Protein AF-U9U6F6-F1 (afdb_monomer_lite)

Foldseek 3Di:
DDDDDDDPPPDPDDDDPVVVVVVVVVVVPPPVVPDQQAAEEEEEEAPGPQDPCSCPCVCCQQAPPPDPPDPPNNRYNHHYHYAYADNPDDPLRRVQSRVCQAQWAWRASDDVVCVVVVHDRTDDTHRHPHNVDDPVRHHHYDYDDHD

Radius of gyration: 25.67 Å; chains: 1; bounding box: 78×39×54 Å

Sequence (147 aa):
MPPELFDNELIQYKLTETEHDLVRSLNMNEDETFVEPTPVVFVEGFLGPGKPAYWGPLEKIFSSSDDRNNKNQKLKNRRCIYITPGCVSSLHDRAIEIFYQIKGGRVDYGEEHSKKYGHSRYGREYPGLYPEWSASKPLHFLGHSLV

Structure (mmCIF, N/CA/C/O backbone):
data_AF-U9U6F6-F1
#
_entry.id   AF-U9U6F6-F1
#
loop_
_atom_site.group_PDB
_atom_site.id
_atom_site.type_symbol
_atom_site.label_atom_id
_atom_site.label_alt_id
_atom_site.label_comp_id
_atom_site.label_asym_id
_atom_site.label_entity_id
_atom_site.label_seq_id
_atom_site.pdbx_PDB_ins_code
_atom_site.Cartn_x
_atom_site.Cartn_y
_atom_site.Cartn_z
_atom_site.occupancy
_atom_site.B_iso_or_equiv
_atom_site.auth_seq_id
_atom_site.auth_comp_id
_atom_site.auth_asym_id
_atom_site.auth_atom_id
_atom_site.pdbx_PDB_model_num
ATOM 1 N N . MET A 1 1 ? 65.027 22.583 -13.108 1.00 44.03 1 MET A N 1
ATOM 2 C CA . MET A 1 1 ? 65.073 21.500 -14.110 1.00 44.03 1 MET A CA 1
ATOM 3 C C . MET A 1 1 ? 63.710 20.821 -14.085 1.00 44.03 1 MET A C 1
ATOM 5 O O . MET A 1 1 ? 63.361 20.329 -13.017 1.00 44.03 1 MET A O 1
ATOM 9 N N . PRO A 1 2 ? 62.879 20.918 -15.136 1.00 45.69 2 PRO A N 1
ATOM 10 C CA . PRO A 1 2 ? 61.602 20.208 -15.184 1.00 45.69 2 PRO A CA 1
ATOM 11 C C . PRO A 1 2 ? 61.828 18.728 -15.555 1.00 45.69 2 PRO A C 1
ATOM 13 O O . PRO A 1 2 ? 62.836 18.434 -16.201 1.00 45.69 2 PRO A O 1
ATOM 16 N N . PRO A 1 3 ? 60.947 17.801 -15.134 1.00 43.41 3 PRO A N 1
ATOM 17 C CA . PRO A 1 3 ? 61.059 16.394 -15.495 1.00 43.41 3 PRO A CA 1
ATOM 18 C C . PRO A 1 3 ? 60.674 16.178 -16.963 1.00 43.41 3 PRO A C 1
ATOM 20 O O . PRO A 1 3 ? 59.760 16.822 -17.481 1.00 43.41 3 PRO A O 1
ATOM 23 N N . GLU A 1 4 ? 61.419 15.289 -17.614 1.00 45.38 4 GLU A N 1
ATOM 24 C CA . GLU A 1 4 ? 61.290 14.924 -19.022 1.00 45.38 4 GLU A CA 1
ATOM 25 C C . GLU A 1 4 ? 59.911 14.321 -19.323 1.00 45.38 4 GLU A C 1
ATOM 27 O O . GLU A 1 4 ? 59.380 13.496 -18.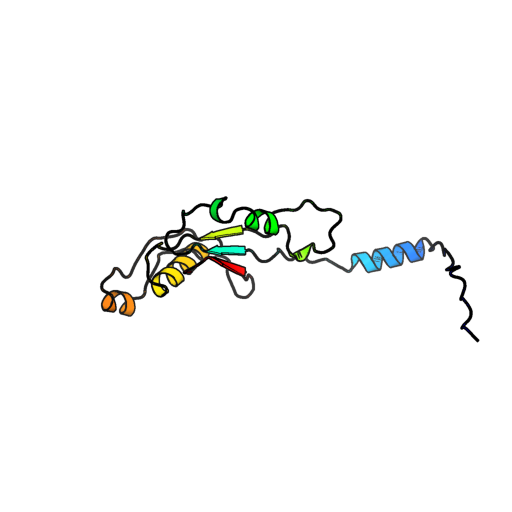576 1.00 45.38 4 GLU A O 1
ATOM 32 N N . LEU A 1 5 ? 59.329 14.775 -20.434 1.00 43.47 5 LEU A N 1
ATOM 33 C CA . LEU A 1 5 ? 58.147 14.198 -21.060 1.00 43.47 5 LEU A CA 1
ATOM 34 C C . LEU A 1 5 ? 58.500 12.779 -21.518 1.00 43.47 5 LEU A C 1
ATOM 36 O O . LEU A 1 5 ? 59.272 12.607 -22.454 1.00 43.47 5 LEU A O 1
ATOM 40 N N . PHE A 1 6 ? 57.943 11.769 -20.853 1.00 40.59 6 PHE A N 1
ATOM 41 C CA . PHE A 1 6 ? 57.940 10.412 -21.386 1.00 40.59 6 PHE A CA 1
ATOM 42 C C . PHE A 1 6 ? 56.933 10.352 -22.538 1.00 40.59 6 PHE A C 1
ATOM 44 O O . PHE A 1 6 ? 55.732 10.550 -22.336 1.00 40.59 6 PHE A O 1
ATOM 51 N N . ASP A 1 7 ? 57.447 10.118 -23.744 1.00 39.84 7 ASP A N 1
ATOM 52 C CA . ASP A 1 7 ? 56.669 9.930 -24.963 1.00 39.84 7 ASP A CA 1
ATOM 53 C C . ASP A 1 7 ? 55.688 8.759 -24.809 1.00 39.84 7 ASP A C 1
ATOM 55 O O . ASP A 1 7 ? 56.064 7.609 -24.576 1.00 39.84 7 ASP A O 1
ATOM 59 N N . ASN A 1 8 ? 54.400 9.067 -24.963 1.00 41.66 8 ASN A N 1
ATOM 60 C CA . ASN A 1 8 ? 53.310 8.097 -25.038 1.00 41.66 8 ASN A CA 1
ATOM 61 C C . ASN A 1 8 ? 53.270 7.428 -26.424 1.00 41.66 8 ASN A C 1
ATOM 63 O O . ASN A 1 8 ? 52.274 7.524 -27.138 1.00 41.66 8 ASN A O 1
ATOM 67 N N . GLU A 1 9 ? 54.322 6.702 -26.794 1.00 38.34 9 GLU A N 1
ATOM 68 C CA . GLU A 1 9 ? 54.215 5.643 -27.803 1.00 38.34 9 GLU A CA 1
ATOM 69 C C . GLU A 1 9 ? 53.977 4.304 -27.095 1.00 38.34 9 GLU A C 1
ATOM 71 O O . GLU A 1 9 ? 54.813 3.402 -27.053 1.00 38.34 9 GLU A O 1
ATOM 76 N N . LEU A 1 10 ? 52.790 4.181 -26.496 1.00 40.62 10 LEU A N 1
ATOM 77 C CA . LEU A 1 10 ? 52.261 2.892 -26.066 1.00 40.62 10 LEU A CA 1
ATOM 78 C C . LEU A 1 10 ? 51.934 2.070 -27.315 1.00 40.62 10 LEU A C 1
ATOM 80 O O . LEU A 1 10 ? 50.950 2.291 -28.018 1.00 40.62 10 LEU A O 1
ATOM 84 N N . ILE A 1 11 ? 52.837 1.134 -27.566 1.00 39.34 11 ILE A N 1
ATOM 85 C CA . ILE A 1 11 ? 52.814 0.077 -28.563 1.00 39.34 11 ILE A CA 1
ATOM 86 C C . ILE A 1 11 ? 51.389 -0.474 -28.754 1.00 39.34 11 ILE A C 1
ATOM 88 O O . ILE A 1 11 ? 50.808 -1.072 -27.849 1.00 39.34 11 ILE A O 1
ATOM 92 N N . GLN A 1 12 ? 50.841 -0.316 -29.961 1.00 43.44 12 GLN A N 1
ATOM 93 C CA . GLN A 1 12 ? 49.669 -1.059 -30.433 1.00 43.44 12 GLN A CA 1
ATOM 94 C C . GLN A 1 12 ? 50.069 -2.528 -30.646 1.00 43.44 12 GLN A C 1
ATOM 96 O O . GLN A 1 12 ? 50.311 -2.966 -31.772 1.00 43.44 12 GLN A O 1
ATOM 101 N N . TYR A 1 13 ? 50.190 -3.298 -29.563 1.00 48.81 13 TYR A N 1
ATOM 102 C CA . TYR A 1 13 ? 50.330 -4.749 -29.660 1.00 48.81 13 TYR A CA 1
ATOM 103 C C . TYR A 1 13 ? 49.007 -5.331 -30.171 1.00 48.81 13 TYR A C 1
ATOM 105 O O . TYR A 1 13 ? 47.989 -5.305 -29.481 1.00 48.81 13 TYR A O 1
ATOM 113 N N . LYS A 1 14 ? 49.018 -5.854 -31.403 1.00 56.91 14 LYS A N 1
ATOM 114 C CA . LYS A 1 14 ? 47.958 -6.742 -31.889 1.00 56.91 14 LYS A CA 1
ATOM 115 C C . LYS A 1 14 ? 48.070 -8.054 -31.120 1.00 56.91 14 LYS A C 1
ATOM 117 O O . LYS A 1 14 ? 49.054 -8.770 -31.286 1.00 56.91 14 LYS A O 1
ATOM 122 N N . LEU A 1 15 ? 47.075 -8.330 -30.285 1.00 61.31 15 LEU A N 1
ATOM 123 C CA . LEU A 1 15 ? 46.937 -9.608 -29.596 1.00 61.31 15 LEU A CA 1
ATOM 124 C C . LEU A 1 15 ? 46.871 -10.748 -30.619 1.00 61.31 15 LEU A C 1
ATOM 126 O O . LEU A 1 15 ? 46.326 -10.600 -31.717 1.00 61.31 15 LEU A O 1
ATOM 130 N N . THR A 1 16 ? 47.442 -11.888 -30.256 1.00 74.56 16 THR A N 1
ATOM 131 C CA . THR A 1 16 ? 47.333 -13.120 -31.039 1.00 74.56 16 THR A CA 1
ATOM 132 C C . THR A 1 16 ? 45.929 -13.719 -30.906 1.00 74.56 16 THR A C 1
ATOM 134 O O . THR A 1 16 ? 45.219 -13.450 -29.936 1.00 74.56 16 THR A O 1
ATOM 137 N N . GLU A 1 17 ? 45.500 -14.544 -31.867 1.00 69.38 17 GLU A N 1
ATOM 138 C CA . GLU A 1 17 ? 44.186 -15.215 -31.811 1.00 69.38 17 GLU A CA 1
ATOM 139 C C . GLU A 1 17 ? 44.011 -16.026 -30.518 1.00 69.38 17 GLU A C 1
ATOM 141 O O . GLU A 1 17 ? 42.962 -15.965 -29.886 1.00 69.38 17 GLU A O 1
ATOM 146 N N . THR A 1 18 ? 45.076 -16.675 -30.047 1.00 69.00 18 THR A N 1
ATOM 147 C CA . THR A 1 18 ? 45.078 -17.431 -28.790 1.00 69.00 18 THR A CA 1
ATOM 148 C C . THR A 1 18 ? 44.873 -16.540 -27.564 1.00 69.00 18 THR A C 1
ATOM 150 O O . THR A 1 18 ? 44.168 -16.923 -26.636 1.00 69.00 18 THR A O 1
ATOM 153 N N . GLU A 1 19 ? 45.458 -15.339 -27.542 1.00 69.50 19 GLU A N 1
ATOM 154 C CA . GLU A 1 19 ? 45.250 -14.366 -26.460 1.00 69.50 19 GLU A CA 1
ATOM 155 C C . GLU A 1 19 ? 43.848 -13.755 -26.520 1.00 69.50 19 GLU A C 1
ATOM 157 O O . GLU A 1 19 ? 43.227 -13.537 -25.481 1.00 69.50 19 GLU A O 1
ATOM 162 N N . HIS A 1 20 ? 43.310 -13.538 -27.723 1.00 66.50 20 HIS A N 1
ATOM 163 C CA . HIS A 1 20 ? 41.918 -13.140 -27.910 1.00 66.50 20 HIS A CA 1
ATOM 164 C C . HIS A 1 20 ? 40.945 -14.199 -27.391 1.00 66.50 20 HIS A C 1
ATOM 166 O O . HIS A 1 20 ? 39.966 -13.845 -26.733 1.00 66.50 20 HIS A O 1
ATOM 172 N N . ASP A 1 21 ? 41.224 -15.476 -27.639 1.00 65.00 21 ASP A N 1
ATOM 173 C CA . ASP A 1 21 ? 40.416 -16.589 -27.150 1.00 65.00 21 ASP A CA 1
ATOM 174 C C . ASP A 1 21 ? 40.569 -16.790 -25.641 1.00 65.00 21 ASP A C 1
ATOM 176 O O . ASP A 1 21 ? 39.580 -17.075 -24.963 1.00 65.00 21 ASP A O 1
ATOM 180 N N . LEU A 1 22 ? 41.756 -16.537 -25.079 1.00 63.47 22 LEU A N 1
ATOM 181 C CA . LEU A 1 22 ? 41.969 -16.539 -23.633 1.00 63.47 22 LEU A CA 1
ATOM 182 C C . LEU A 1 22 ? 41.169 -15.414 -22.960 1.00 63.47 22 LEU A C 1
ATOM 184 O O . LEU A 1 22 ? 40.428 -15.677 -22.018 1.00 63.47 22 LEU A O 1
ATOM 188 N N . VAL A 1 23 ? 41.236 -14.185 -23.484 1.00 63.25 23 VAL A N 1
ATOM 189 C CA . VAL A 1 23 ? 40.445 -13.038 -23.003 1.00 63.25 23 VAL A CA 1
ATOM 190 C C . VAL A 1 23 ? 38.944 -13.294 -23.171 1.00 63.25 23 VAL A C 1
ATOM 192 O O . VAL A 1 23 ? 38.169 -12.969 -22.275 1.00 63.25 23 VAL A O 1
ATOM 195 N N . ARG A 1 24 ? 38.518 -13.939 -24.266 1.00 59.91 24 ARG A N 1
ATOM 196 C CA . ARG A 1 24 ? 37.131 -14.404 -24.431 1.00 59.91 24 ARG A CA 1
ATOM 197 C C . ARG A 1 24 ? 36.752 -15.411 -23.360 1.00 59.91 24 ARG A C 1
ATOM 199 O O . ARG A 1 24 ? 35.713 -15.248 -22.745 1.00 59.91 24 ARG A O 1
ATOM 206 N N . SER A 1 25 ? 37.580 -16.423 -23.117 1.00 56.47 25 SER A N 1
ATOM 207 C CA . SER A 1 25 ? 37.292 -17.473 -22.136 1.00 56.47 25 SER A CA 1
ATOM 208 C C . SER A 1 25 ? 37.276 -16.946 -20.697 1.00 56.47 25 SER A C 1
ATOM 210 O O . SER A 1 25 ? 36.472 -17.401 -19.891 1.00 56.47 25 SER A O 1
ATOM 212 N N . LEU A 1 26 ? 38.093 -15.932 -20.391 1.00 56.16 26 LEU A N 1
ATOM 213 C CA . LEU A 1 26 ? 38.074 -15.213 -19.117 1.00 56.16 26 LEU A CA 1
ATOM 214 C C . LEU A 1 26 ? 36.810 -14.350 -18.978 1.00 56.16 26 LEU A C 1
ATOM 216 O O . LEU A 1 26 ? 36.197 -14.360 -17.915 1.00 56.16 26 LEU A O 1
ATOM 220 N N . ASN A 1 27 ? 36.366 -13.692 -20.056 1.00 56.62 27 ASN A N 1
ATOM 221 C CA . ASN A 1 27 ? 35.119 -12.916 -20.087 1.00 56.62 27 ASN A CA 1
ATOM 222 C C . ASN A 1 27 ? 33.844 -13.782 -20.143 1.00 56.62 27 ASN A C 1
ATOM 224 O O . ASN A 1 27 ? 32.755 -13.263 -19.933 1.00 56.62 27 ASN A O 1
ATOM 228 N N . MET A 1 28 ? 33.953 -15.081 -20.439 1.00 46.44 28 MET A N 1
ATOM 229 C CA . MET A 1 28 ? 32.828 -16.033 -20.439 1.00 46.44 28 MET A CA 1
ATOM 230 C C . MET A 1 28 ? 32.616 -16.716 -19.078 1.00 46.44 28 MET A C 1
ATOM 232 O O . MET A 1 28 ? 31.689 -17.507 -18.947 1.00 46.44 28 MET A O 1
ATOM 236 N N . ASN A 1 29 ? 33.447 -16.415 -18.072 1.00 44.06 29 ASN A N 1
ATOM 237 C CA . ASN A 1 29 ? 33.287 -16.912 -16.699 1.00 44.06 29 ASN A CA 1
ATOM 238 C C . ASN A 1 29 ? 32.624 -15.895 -15.756 1.00 44.06 29 ASN A C 1
ATOM 240 O O . ASN A 1 29 ? 32.350 -16.220 -14.601 1.00 44.06 29 ASN A O 1
ATOM 244 N N . GLU A 1 30 ? 32.336 -14.681 -16.226 1.00 50.47 30 GLU A N 1
ATOM 245 C CA . GLU A 1 30 ? 31.329 -13.836 -15.595 1.00 50.47 30 GLU A CA 1
ATOM 246 C C . GLU A 1 30 ? 29.973 -14.265 -16.156 1.00 50.47 30 GLU A C 1
ATOM 248 O O . GLU A 1 30 ? 29.406 -13.619 -17.035 1.00 50.47 30 GLU A O 1
ATOM 253 N N . ASP A 1 31 ? 29.444 -15.381 -15.646 1.00 47.34 31 ASP A N 1
ATOM 254 C CA . ASP A 1 31 ? 27.996 -15.524 -15.567 1.00 47.34 31 ASP A CA 1
ATOM 255 C C . ASP A 1 31 ? 27.521 -14.319 -14.741 1.00 47.34 31 ASP A C 1
ATOM 257 O O . ASP A 1 31 ? 27.471 -14.364 -13.507 1.00 47.34 31 ASP A O 1
ATOM 261 N N . GLU A 1 32 ? 27.239 -13.197 -15.410 1.00 54.38 32 GLU A N 1
ATOM 262 C CA . GLU A 1 32 ? 26.439 -12.113 -14.866 1.00 54.38 32 GLU A CA 1
ATOM 263 C C . GLU A 1 32 ? 25.091 -12.745 -14.534 1.00 54.38 32 GLU A C 1
ATOM 265 O O . GLU A 1 32 ? 24.161 -12.766 -15.339 1.00 54.38 32 GLU A O 1
ATOM 270 N N . THR A 1 33 ? 24.999 -13.343 -13.344 1.00 52.00 33 THR A N 1
ATOM 271 C CA . THR A 1 33 ? 23.729 -13.753 -12.768 1.00 52.00 33 THR A CA 1
ATOM 272 C C . THR A 1 33 ? 22.837 -12.530 -12.875 1.00 52.00 33 THR A C 1
ATOM 274 O O . THR A 1 33 ? 23.122 -11.489 -12.283 1.00 52.00 33 THR A O 1
ATOM 277 N N . PHE A 1 34 ? 21.827 -12.606 -13.740 1.00 58.88 34 PHE A N 1
ATOM 278 C CA . PHE A 1 34 ? 20.934 -11.492 -13.990 1.00 58.88 34 PHE A CA 1
ATOM 279 C C . PHE A 1 34 ? 20.131 -11.266 -12.707 1.00 58.88 34 PHE A C 1
ATOM 281 O O . PHE A 1 34 ? 19.100 -11.896 -12.473 1.00 58.88 34 PHE A O 1
ATOM 288 N N . VAL A 1 35 ? 20.659 -10.429 -11.815 1.00 69.19 35 VAL A N 1
ATOM 289 C CA . VAL A 1 35 ? 19.983 -10.045 -10.582 1.00 69.19 35 VAL A CA 1
ATOM 290 C C . VAL A 1 35 ? 18.919 -9.036 -10.977 1.00 69.19 35 VAL A C 1
ATOM 292 O O . VAL A 1 35 ? 19.238 -7.911 -11.366 1.00 69.19 35 VAL A O 1
ATOM 295 N N . GLU A 1 36 ? 17.650 -9.446 -10.900 1.00 77.62 36 GLU A N 1
ATOM 296 C CA . GLU A 1 36 ? 16.531 -8.538 -11.148 1.00 77.62 36 GLU A CA 1
ATOM 297 C C . GLU A 1 36 ? 16.663 -7.317 -10.216 1.00 77.62 36 GLU A C 1
ATOM 299 O O . GLU A 1 36 ? 16.804 -7.485 -8.998 1.00 77.62 36 GLU A O 1
ATOM 304 N N . PRO A 1 37 ? 16.639 -6.084 -10.751 1.00 87.12 37 PRO A N 1
ATOM 305 C CA . PRO A 1 37 ? 16.750 -4.892 -9.929 1.00 87.12 37 PRO A CA 1
ATOM 306 C C . PRO A 1 37 ? 15.638 -4.823 -8.878 1.00 87.12 37 PRO A C 1
ATOM 308 O O . PRO A 1 37 ? 14.459 -4.981 -9.200 1.00 87.12 37 PRO A O 1
ATOM 311 N N . THR A 1 38 ? 15.997 -4.503 -7.631 1.00 92.06 38 THR A N 1
ATOM 312 C CA . THR A 1 38 ? 15.041 -4.351 -6.522 1.00 92.06 38 THR A CA 1
ATOM 313 C C . THR A 1 38 ? 13.870 -3.448 -6.932 1.00 92.06 38 THR A C 1
ATOM 315 O O . THR A 1 38 ? 14.128 -2.321 -7.359 1.00 92.06 38 THR A O 1
ATOM 318 N N . PRO A 1 39 ? 12.596 -3.843 -6.787 1.00 94.44 39 PRO A N 1
ATOM 319 C CA . PRO A 1 39 ? 11.472 -2.975 -7.141 1.00 94.44 39 PRO A CA 1
ATOM 320 C C . PRO A 1 39 ? 11.410 -1.682 -6.307 1.00 94.44 39 PRO A C 1
ATOM 322 O O . PRO A 1 39 ? 11.945 -1.606 -5.194 1.00 94.44 39 PRO A O 1
ATOM 325 N N . VAL A 1 40 ? 10.759 -0.652 -6.852 1.00 94.31 40 VAL A N 1
ATOM 326 C CA . VAL A 1 40 ? 10.435 0.606 -6.158 1.00 94.31 40 VAL A CA 1
ATOM 327 C C . VAL A 1 40 ? 8.959 0.610 -5.793 1.00 94.31 40 VAL A C 1
ATOM 329 O O . VAL A 1 40 ? 8.110 0.388 -6.653 1.00 94.31 40 VAL A O 1
ATOM 332 N N . VAL A 1 41 ? 8.654 0.904 -4.534 1.00 95.44 41 VAL A N 1
ATOM 333 C CA . VAL A 1 41 ? 7.292 1.056 -4.026 1.00 95.44 41 VAL A CA 1
ATOM 334 C C . VAL A 1 41 ? 7.026 2.527 -3.754 1.00 95.44 41 VAL A C 1
ATOM 336 O O . VAL A 1 41 ? 7.627 3.122 -2.865 1.00 95.44 41 VAL A O 1
ATOM 339 N N . PHE A 1 42 ? 6.106 3.102 -4.506 1.00 94.50 42 PHE A N 1
ATOM 340 C CA . PHE A 1 42 ? 5.611 4.453 -4.336 1.00 94.50 42 PHE A CA 1
ATOM 341 C C . PHE A 1 42 ? 4.430 4.453 -3.369 1.00 94.50 42 PHE A C 1
ATOM 343 O O . PHE A 1 42 ? 3.422 3.792 -3.628 1.00 94.50 42 PHE A O 1
ATOM 350 N N . VAL A 1 43 ? 4.550 5.185 -2.260 1.00 95.38 43 VAL A N 1
ATOM 351 C CA . VAL A 1 43 ? 3.512 5.238 -1.223 1.00 95.38 43 VAL A CA 1
ATOM 352 C C . VAL A 1 43 ? 2.976 6.651 -1.073 1.00 95.38 43 VAL A C 1
ATOM 354 O O . VAL A 1 43 ? 3.701 7.580 -0.708 1.00 95.38 43 VAL A O 1
ATOM 357 N N . GLU A 1 44 ? 1.696 6.816 -1.401 1.00 92.00 44 GLU A N 1
ATOM 358 C CA . GLU A 1 44 ? 1.041 8.119 -1.358 1.00 92.00 44 GLU A CA 1
ATOM 359 C C . GLU A 1 44 ? 0.763 8.584 0.071 1.00 92.00 44 GLU A C 1
ATOM 361 O O . GLU A 1 44 ? 0.451 7.783 0.954 1.00 92.00 44 GLU A O 1
ATOM 366 N N . GLY A 1 45 ? 0.837 9.900 0.276 1.00 90.31 45 GLY A N 1
ATOM 367 C CA . GLY A 1 45 ? 0.592 10.530 1.566 1.00 90.31 45 GLY A CA 1
ATOM 368 C C . GLY A 1 45 ? -0.858 10.953 1.812 1.00 90.31 45 GLY A C 1
ATOM 369 O O . GLY A 1 45 ? -1.804 10.464 1.189 1.00 90.31 45 GLY A O 1
ATOM 370 N N . PHE A 1 46 ? -1.029 11.906 2.729 1.00 91.19 46 PHE A N 1
ATOM 371 C CA . PHE A 1 46 ? -2.318 12.520 3.052 1.00 91.19 46 PHE A CA 1
ATOM 372 C C . PHE A 1 46 ? -2.991 13.124 1.808 1.00 91.19 46 PHE A C 1
ATOM 374 O O . PHE A 1 46 ? -2.375 13.905 1.084 1.00 91.19 46 PHE A O 1
ATOM 381 N N . LEU A 1 47 ? -4.259 12.765 1.571 1.00 89.06 47 LEU A N 1
ATOM 382 C CA . LEU A 1 47 ? -5.059 13.206 0.413 1.00 89.06 47 LEU A CA 1
ATOM 383 C C . LEU A 1 47 ? -4.387 12.992 -0.963 1.00 89.06 47 LEU A C 1
ATOM 385 O O . LEU A 1 47 ? -4.624 13.753 -1.903 1.00 89.06 47 LEU A O 1
ATOM 389 N N . GLY A 1 48 ? -3.571 11.939 -1.092 1.00 83.56 48 GLY A N 1
ATOM 390 C CA . GLY A 1 48 ? -3.023 11.503 -2.376 1.00 83.56 48 GLY A CA 1
ATOM 391 C C . GLY A 1 48 ? -4.124 11.168 -3.402 1.00 83.56 48 GLY A C 1
ATOM 392 O O . GLY A 1 48 ? -5.187 10.665 -3.026 1.00 83.56 48 GLY A O 1
ATOM 393 N N . PRO A 1 49 ? -3.917 11.468 -4.699 1.00 79.94 49 PRO A N 1
ATOM 394 C CA . PRO A 1 49 ? -4.944 11.315 -5.731 1.00 79.94 49 PRO A CA 1
ATOM 395 C C . PRO A 1 49 ? -5.145 9.867 -6.210 1.00 79.94 49 PRO A C 1
ATOM 397 O O . PRO A 1 49 ? -6.023 9.631 -7.042 1.00 79.94 49 PRO A O 1
ATOM 400 N N . GLY A 1 50 ? -4.335 8.916 -5.745 1.00 76.56 50 GLY A N 1
ATOM 401 C CA . GLY A 1 50 ? -4.412 7.501 -6.083 1.00 76.56 50 GLY A CA 1
ATOM 402 C C . GLY A 1 50 ? -3.996 7.163 -7.512 1.00 76.56 50 GLY A C 1
ATOM 403 O O . GLY A 1 50 ? -4.577 6.259 -8.113 1.00 76.56 50 GLY A O 1
ATOM 404 N N . LYS A 1 51 ? -3.070 7.921 -8.114 1.00 77.19 51 LYS A N 1
ATOM 405 C CA . LYS A 1 51 ? -2.769 7.837 -9.557 1.00 77.19 51 LYS A CA 1
ATOM 406 C C . LYS A 1 51 ? -1.264 7.823 -9.827 1.00 77.19 51 LYS A C 1
ATOM 408 O O . LYS A 1 51 ? -0.581 8.717 -9.339 1.00 77.19 51 LYS A O 1
ATOM 413 N N . PRO A 1 52 ? -0.751 6.943 -10.714 1.00 76.25 52 PRO A N 1
ATOM 414 C CA . PRO A 1 52 ? 0.669 6.928 -11.093 1.00 76.25 52 PRO A CA 1
ATOM 415 C C . PRO A 1 52 ? 1.208 8.293 -11.543 1.00 76.25 52 PRO A C 1
ATOM 417 O O . PRO A 1 52 ? 2.306 8.686 -11.160 1.00 76.25 52 PRO A O 1
ATOM 420 N N . ALA A 1 53 ? 0.386 9.077 -12.254 1.00 79.00 53 ALA A N 1
ATOM 421 C CA . ALA A 1 53 ? 0.723 10.433 -12.694 1.00 79.00 53 ALA A CA 1
ATOM 422 C C . ALA A 1 53 ? 1.117 11.394 -11.551 1.00 79.00 53 ALA A C 1
ATOM 424 O O . ALA A 1 53 ? 1.827 12.363 -11.806 1.00 79.00 53 ALA A O 1
ATOM 425 N N . TYR A 1 54 ? 0.703 11.122 -10.307 1.00 80.19 54 TYR A N 1
ATOM 426 C CA . TYR A 1 54 ? 1.111 11.874 -9.115 1.00 80.19 54 TYR A CA 1
ATOM 427 C C . TYR A 1 54 ? 2.626 11.872 -8.901 1.00 80.19 54 TYR A C 1
ATOM 429 O O . TYR A 1 54 ? 3.201 12.870 -8.476 1.00 80.19 54 TYR A O 1
ATOM 437 N N . TRP A 1 55 ? 3.280 10.765 -9.247 1.00 84.50 55 TRP A N 1
ATOM 438 C CA . TRP A 1 55 ? 4.723 10.587 -9.105 1.00 84.50 55 TRP A CA 1
ATOM 439 C C . TRP A 1 55 ? 5.507 11.177 -10.282 1.00 84.50 55 TRP A C 1
ATOM 441 O O . TRP A 1 55 ? 6.727 11.334 -10.209 1.00 84.50 55 TRP A O 1
ATOM 451 N N . GLY A 1 56 ? 4.799 11.569 -11.347 1.00 79.12 56 GLY A N 1
ATOM 452 C CA . GLY A 1 56 ? 5.307 12.399 -12.429 1.00 79.12 56 GLY A CA 1
ATOM 453 C C . GLY A 1 56 ? 6.629 11.887 -13.022 1.00 79.12 56 GLY A C 1
ATOM 454 O O . GLY A 1 56 ? 6.710 10.730 -13.439 1.00 79.12 56 GLY A O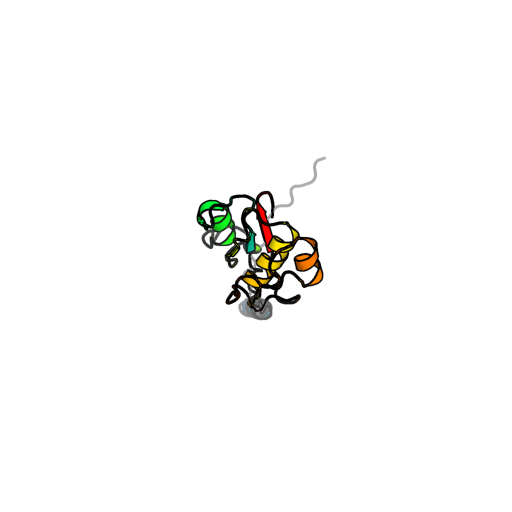 1
ATOM 455 N N . PRO A 1 57 ? 7.684 12.723 -13.091 1.00 80.31 57 PRO A N 1
ATOM 456 C CA . PRO A 1 57 ? 8.972 12.333 -13.667 1.00 80.31 57 PRO A CA 1
ATOM 457 C C . PRO A 1 57 ? 9.697 11.194 -12.937 1.00 80.31 57 PRO A C 1
ATOM 459 O O . PRO A 1 57 ? 10.580 10.582 -13.535 1.00 80.31 57 PRO A O 1
ATOM 462 N N . LEU A 1 58 ? 9.361 10.906 -11.672 1.00 80.12 58 LEU A N 1
ATOM 463 C CA . LEU A 1 58 ? 10.096 9.931 -10.858 1.00 80.12 58 LEU A CA 1
ATOM 464 C C . LEU A 1 58 ? 9.965 8.511 -11.401 1.00 80.12 58 LEU A C 1
ATOM 466 O O . LEU A 1 58 ? 10.949 7.779 -11.412 1.00 80.12 58 LEU A O 1
ATOM 470 N N . GLU A 1 59 ? 8.791 8.140 -11.911 1.00 76.19 59 GLU A N 1
ATOM 471 C CA . GLU A 1 59 ? 8.595 6.843 -12.564 1.00 76.19 59 GLU A CA 1
AT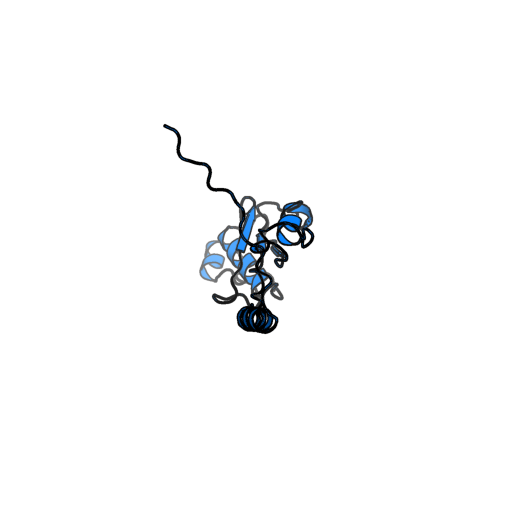OM 472 C C . GLU A 1 59 ? 9.595 6.660 -13.706 1.00 76.19 59 GLU A C 1
ATOM 474 O O . GLU A 1 59 ? 10.287 5.647 -13.762 1.00 76.19 59 GLU A O 1
ATOM 479 N N . LYS A 1 60 ? 9.751 7.683 -14.557 1.00 76.88 60 LYS A N 1
ATOM 480 C CA . LYS A 1 60 ? 10.653 7.637 -15.713 1.00 76.88 60 LYS A CA 1
ATOM 481 C C . LYS A 1 60 ? 12.104 7.420 -15.299 1.00 76.88 60 LYS A C 1
ATOM 483 O O . LYS A 1 60 ? 12.835 6.778 -16.041 1.00 76.88 60 LYS A O 1
ATOM 488 N N . ILE A 1 61 ? 12.533 7.906 -14.135 1.00 78.69 61 ILE A N 1
ATOM 489 C CA . ILE A 1 61 ? 13.905 7.688 -13.648 1.00 78.69 61 ILE A CA 1
ATOM 490 C C . ILE A 1 61 ? 14.170 6.194 -13.412 1.00 78.69 61 ILE A C 1
ATOM 492 O O . ILE A 1 61 ? 15.263 5.716 -13.710 1.00 78.69 61 ILE A O 1
ATOM 496 N N . PHE A 1 62 ? 13.176 5.457 -12.913 1.00 79.62 62 PHE A N 1
ATOM 497 C CA . PHE A 1 62 ? 13.317 4.039 -12.578 1.00 79.62 62 PHE A CA 1
ATOM 498 C C . PHE A 1 62 ? 12.916 3.097 -13.719 1.00 79.62 62 PHE A C 1
ATOM 500 O O . PHE A 1 62 ? 13.462 1.997 -13.811 1.00 79.62 62 PHE A O 1
ATOM 507 N N . SER A 1 63 ? 12.002 3.519 -14.599 1.00 70.75 63 SER A N 1
ATOM 508 C CA . SER A 1 63 ? 11.479 2.709 -15.707 1.00 70.75 63 SER A CA 1
ATOM 509 C C . SER A 1 63 ? 12.172 2.943 -17.057 1.00 70.75 63 SER A C 1
ATOM 511 O O . SER A 1 63 ? 12.018 2.118 -17.953 1.00 70.75 63 SER A O 1
ATOM 513 N N . SER A 1 64 ? 12.956 4.018 -17.233 1.00 66.25 64 SER A N 1
ATOM 514 C CA . SER A 1 64 ? 13.592 4.317 -18.530 1.00 66.25 64 SER A CA 1
ATOM 515 C C . SER A 1 64 ? 14.825 3.456 -18.811 1.00 66.25 64 SER A C 1
ATOM 517 O O . SER A 1 64 ? 15.806 3.493 -18.068 1.00 66.25 64 SER A O 1
ATOM 519 N N . SER A 1 65 ? 14.811 2.779 -19.960 1.00 56.00 65 SER A N 1
ATOM 520 C CA . SER A 1 65 ? 15.897 1.916 -20.453 1.00 56.00 65 SER A CA 1
ATOM 521 C C . SER A 1 65 ? 16.819 2.578 -21.496 1.00 56.00 65 SER A C 1
ATOM 523 O O . SER A 1 65 ? 17.742 1.928 -21.977 1.00 56.00 65 SER A O 1
ATOM 525 N N . ASP A 1 66 ? 16.615 3.853 -21.856 1.00 50.72 66 ASP A N 1
ATOM 526 C CA . ASP A 1 66 ? 17.059 4.377 -23.165 1.00 50.72 66 ASP A CA 1
ATOM 527 C C . ASP A 1 66 ? 18.261 5.351 -23.165 1.00 50.72 66 ASP A C 1
ATOM 529 O O . ASP A 1 66 ? 18.276 6.322 -23.908 1.00 50.72 66 ASP A O 1
ATOM 533 N N . ASP A 1 67 ? 19.318 5.085 -22.384 1.00 50.88 67 ASP A N 1
ATOM 534 C CA . ASP A 1 67 ? 20.636 5.685 -22.689 1.00 50.88 67 ASP A CA 1
ATOM 535 C C . ASP A 1 67 ? 21.696 4.597 -22.794 1.00 50.88 67 ASP A C 1
ATOM 537 O O . ASP A 1 67 ? 22.270 4.173 -21.788 1.00 50.88 67 ASP A O 1
ATOM 541 N N . ARG A 1 68 ? 22.023 4.206 -24.028 1.00 50.41 68 ARG A N 1
ATOM 542 C CA . ARG A 1 68 ? 23.131 3.288 -24.343 1.00 50.41 68 ARG A CA 1
ATOM 543 C C . ARG A 1 68 ? 24.526 3.828 -23.968 1.00 50.41 68 ARG A C 1
ATOM 545 O O . ARG A 1 68 ? 25.496 3.092 -24.079 1.00 50.41 68 ARG A O 1
ATOM 552 N N . ASN A 1 69 ? 24.628 5.074 -23.489 1.00 50.69 69 ASN A N 1
ATOM 553 C CA . ASN A 1 69 ? 25.893 5.757 -23.183 1.00 50.69 69 ASN A CA 1
ATOM 554 C C . ASN A 1 69 ? 26.101 6.116 -21.696 1.00 50.69 69 ASN A C 1
ATOM 556 O O . ASN A 1 69 ? 27.095 6.764 -21.368 1.00 50.69 69 ASN A O 1
ATOM 560 N N . ASN A 1 70 ? 25.199 5.735 -20.782 1.00 49.00 70 ASN A N 1
ATOM 561 C CA . ASN A 1 70 ? 25.287 6.161 -19.381 1.00 49.00 70 ASN A CA 1
ATOM 562 C C . ASN A 1 70 ? 25.724 5.013 -18.452 1.00 49.00 70 ASN A C 1
ATOM 564 O O . ASN A 1 70 ? 25.003 4.035 -18.279 1.00 49.00 70 ASN A O 1
ATOM 568 N N . LYS A 1 71 ? 26.893 5.165 -17.813 1.00 50.72 71 LYS A N 1
ATOM 569 C CA . LYS A 1 71 ? 27.556 4.163 -16.950 1.00 50.72 71 LYS A CA 1
ATOM 570 C C . LYS A 1 71 ? 26.781 3.799 -15.666 1.00 50.72 71 LYS A C 1
ATOM 572 O O . LYS A 1 71 ? 27.179 2.884 -14.954 1.00 50.72 71 LYS A O 1
ATOM 577 N N . ASN A 1 72 ? 25.665 4.471 -15.368 1.00 51.69 72 ASN A N 1
ATOM 578 C CA . ASN A 1 72 ? 24.819 4.211 -14.195 1.00 51.69 72 ASN A CA 1
ATOM 579 C C . ASN A 1 72 ? 23.622 3.298 -14.522 1.00 51.69 72 ASN A C 1
ATOM 581 O O . ASN A 1 72 ? 22.461 3.663 -14.339 1.00 51.69 72 ASN A O 1
ATOM 585 N N . GLN A 1 73 ? 23.914 2.090 -15.004 1.00 55.12 73 GLN A N 1
ATOM 586 C CA . GLN A 1 73 ? 22.917 1.105 -15.444 1.00 55.12 73 GLN A CA 1
ATOM 587 C C . GLN A 1 73 ? 22.105 0.494 -14.278 1.00 55.12 73 GLN A C 1
ATOM 589 O O . GLN A 1 73 ? 20.971 0.069 -14.472 1.00 55.12 73 GLN A O 1
ATOM 594 N N . LYS A 1 74 ? 22.633 0.538 -13.040 1.00 56.19 74 LYS A N 1
ATOM 595 C CA . LYS A 1 74 ? 22.054 -0.104 -11.836 1.00 56.19 74 LYS A CA 1
ATOM 596 C C . LYS A 1 74 ? 20.713 0.467 -11.347 1.00 56.19 74 LYS A C 1
ATOM 598 O O . LYS A 1 74 ? 20.052 -0.168 -10.532 1.00 56.19 74 LYS A O 1
ATOM 603 N N . LEU A 1 75 ? 20.322 1.666 -11.781 1.00 56.78 75 LEU A N 1
ATOM 604 C CA . LEU A 1 75 ? 19.077 2.318 -11.337 1.00 56.78 75 LEU A CA 1
ATOM 605 C C . LEU A 1 75 ? 17.917 2.177 -12.334 1.00 56.78 75 LEU A C 1
ATOM 607 O O . LEU A 1 75 ? 16.799 2.572 -12.005 1.00 56.78 75 LEU A O 1
ATOM 611 N N . LYS A 1 76 ? 18.178 1.632 -13.525 1.00 67.00 76 LYS A N 1
ATOM 612 C CA . LYS A 1 76 ? 17.233 1.584 -14.646 1.00 67.00 76 LYS A CA 1
ATOM 613 C C . LYS A 1 76 ? 16.513 0.229 -14.706 1.00 67.00 76 LYS A C 1
ATOM 615 O O . LYS A 1 76 ? 17.020 -0.768 -14.200 1.00 67.00 76 LYS A O 1
ATOM 620 N N . ASN A 1 77 ? 15.334 0.201 -15.330 1.00 77.38 77 ASN A N 1
ATOM 621 C CA . ASN A 1 77 ? 14.496 -0.992 -15.528 1.00 77.38 77 ASN A CA 1
ATOM 622 C C . ASN A 1 77 ? 13.970 -1.652 -14.232 1.00 77.38 77 ASN A C 1
ATOM 624 O O . ASN A 1 77 ? 13.829 -2.872 -14.151 1.00 77.38 77 ASN A O 1
ATOM 628 N N . ARG A 1 78 ? 13.686 -0.854 -13.195 1.00 87.31 78 ARG A N 1
ATOM 629 C CA . ARG A 1 78 ? 13.135 -1.344 -11.921 1.00 87.31 78 ARG A CA 1
ATOM 630 C C . ARG A 1 78 ? 11.610 -1.408 -11.999 1.00 87.31 78 ARG A C 1
ATOM 632 O O . ARG A 1 78 ? 10.968 -0.446 -12.424 1.00 87.31 78 ARG A O 1
ATOM 639 N N . ARG A 1 79 ? 11.009 -2.503 -11.519 1.00 89.62 79 ARG A N 1
ATOM 640 C CA . ARG A 1 79 ? 9.547 -2.600 -11.366 1.00 89.62 79 ARG A CA 1
ATOM 641 C C . ARG A 1 79 ? 9.051 -1.496 -10.424 1.00 89.62 79 ARG A C 1
ATOM 643 O O . ARG A 1 79 ? 9.578 -1.349 -9.324 1.00 89.62 79 ARG A O 1
ATOM 650 N N . CYS A 1 80 ? 8.032 -0.753 -10.847 1.00 91.25 80 CYS A N 1
ATOM 651 C CA . CYS A 1 80 ? 7.383 0.290 -10.053 1.00 91.25 80 CYS A CA 1
ATOM 652 C C . CYS A 1 80 ? 6.035 -0.219 -9.524 1.00 91.25 80 CYS A C 1
ATOM 654 O O . CYS A 1 80 ? 5.211 -0.712 -10.292 1.00 91.25 80 CYS A O 1
ATOM 656 N N . ILE A 1 81 ? 5.823 -0.119 -8.214 1.00 93.69 81 ILE A N 1
ATOM 657 C CA . ILE A 1 81 ? 4.618 -0.563 -7.504 1.00 93.69 81 ILE A CA 1
ATOM 658 C C . ILE A 1 81 ? 3.987 0.665 -6.850 1.00 93.69 81 ILE A C 1
ATOM 660 O O . ILE A 1 81 ? 4.683 1.412 -6.171 1.00 93.69 81 ILE A O 1
ATOM 664 N N . TYR A 1 82 ? 2.682 0.867 -7.023 1.00 93.38 82 TYR A N 1
ATOM 665 C CA . TYR A 1 82 ? 1.965 2.027 -6.486 1.00 93.38 82 TYR A CA 1
ATOM 666 C C . TYR A 1 82 ? 0.996 1.584 -5.394 1.00 93.38 82 TYR A C 1
ATOM 668 O O . TYR A 1 82 ? 0.170 0.703 -5.626 1.00 93.38 82 TYR A O 1
ATOM 676 N N . ILE A 1 83 ? 1.104 2.196 -4.215 1.00 94.38 83 ILE A N 1
ATOM 677 C CA . ILE A 1 83 ? 0.333 1.851 -3.019 1.00 94.38 83 ILE A CA 1
ATOM 678 C C . ILE A 1 83 ? -0.473 3.065 -2.563 1.00 94.38 83 ILE A C 1
ATOM 680 O O . ILE A 1 83 ? 0.062 4.169 -2.423 1.00 94.38 83 ILE A O 1
ATOM 684 N N . THR A 1 84 ? -1.761 2.844 -2.303 1.00 93.94 84 THR A N 1
ATOM 685 C CA . THR A 1 84 ? -2.731 3.886 -1.944 1.00 93.94 84 THR A CA 1
ATOM 686 C C . THR A 1 84 ? -3.433 3.518 -0.631 1.00 93.94 84 THR A C 1
ATOM 688 O O . THR A 1 84 ? -4.572 3.039 -0.616 1.00 93.94 84 THR A O 1
ATOM 691 N N . PRO A 1 85 ? -2.745 3.669 0.519 1.00 94.31 85 PRO A N 1
ATOM 692 C CA . PRO A 1 85 ? -3.368 3.435 1.818 1.00 94.31 85 PRO A CA 1
ATOM 693 C C . PRO A 1 85 ? -4.397 4.535 2.120 1.00 94.31 85 PRO A C 1
ATOM 695 O O . PRO A 1 85 ? -4.476 5.547 1.422 1.00 94.31 85 PRO A O 1
ATOM 698 N N . GLY A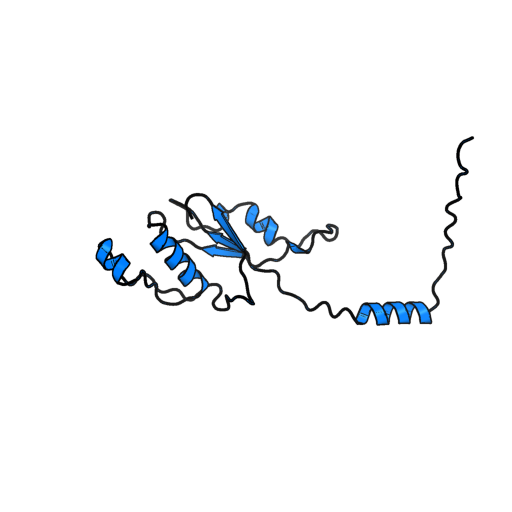 1 86 ? -5.200 4.348 3.166 1.00 93.81 86 GLY A N 1
ATOM 699 C CA . GLY A 1 86 ? -6.232 5.297 3.571 1.00 93.81 86 GLY A CA 1
ATOM 700 C C . GLY A 1 86 ? -5.693 6.724 3.692 1.00 93.81 86 GLY A C 1
ATOM 701 O O . GLY A 1 86 ? -4.784 7.010 4.476 1.00 93.81 86 GLY A O 1
ATOM 702 N N . CYS A 1 87 ? -6.266 7.636 2.904 1.00 91.62 87 CYS A N 1
ATOM 703 C CA . CYS A 1 87 ? -5.770 9.004 2.739 1.00 91.62 87 CYS A CA 1
ATOM 704 C C . CYS A 1 87 ? -5.875 9.863 4.007 1.00 91.62 87 CYS A C 1
ATOM 706 O O . CYS A 1 87 ? -5.214 10.895 4.091 1.00 91.62 87 CYS A O 1
ATOM 708 N N . VAL A 1 88 ? -6.689 9.432 4.974 1.00 93.31 88 VAL A N 1
ATOM 709 C CA . VAL A 1 88 ? -6.909 10.078 6.278 1.00 93.31 88 VAL A CA 1
ATOM 710 C C . VAL A 1 88 ? -6.799 9.091 7.449 1.00 93.31 88 VAL A C 1
ATOM 712 O O . VAL A 1 88 ? -7.195 9.412 8.566 1.00 93.31 88 VAL A O 1
ATOM 715 N N . SER A 1 89 ? -6.289 7.883 7.199 1.00 95.12 89 SER A N 1
ATOM 716 C CA . SER A 1 89 ? -6.110 6.857 8.231 1.00 95.12 89 SER A CA 1
ATOM 717 C C . SER A 1 89 ? -4.905 7.167 9.126 1.00 95.12 89 SER A C 1
ATOM 719 O O . SER A 1 89 ? -4.017 7.941 8.759 1.00 95.12 89 SER A O 1
ATOM 721 N N . SER A 1 90 ? -4.857 6.540 10.303 1.00 96.62 90 SER A N 1
ATOM 722 C CA . SER A 1 90 ? -3.707 6.637 11.206 1.00 96.62 90 SER A CA 1
ATOM 723 C C . SER A 1 90 ? -2.439 6.041 10.575 1.00 96.62 90 SER A C 1
ATOM 725 O O . SER A 1 90 ? -2.522 5.202 9.680 1.00 96.62 90 SER A O 1
ATOM 727 N N . LEU A 1 91 ? -1.249 6.416 11.060 1.00 96.81 91 LEU A N 1
ATOM 728 C CA . LEU A 1 91 ? 0.008 5.799 10.601 1.00 96.81 91 LEU A CA 1
ATOM 729 C C . LEU A 1 91 ? 0.032 4.278 10.825 1.00 96.81 91 LEU A C 1
ATOM 731 O O . LEU A 1 91 ? 0.563 3.543 9.998 1.00 96.81 91 LEU A O 1
ATOM 735 N N . HIS A 1 92 ? -0.574 3.808 11.921 1.00 97.88 92 HIS A N 1
ATOM 736 C CA . HIS A 1 92 ? -0.702 2.380 12.226 1.00 97.88 92 HIS A CA 1
ATOM 737 C C . HIS A 1 92 ? -1.519 1.660 11.153 1.00 97.88 92 HIS A C 1
ATOM 739 O O . HIS A 1 92 ? -1.037 0.711 10.537 1.00 97.88 92 HIS A O 1
ATOM 745 N N . ASP A 1 93 ? -2.724 2.157 10.874 1.00 98.12 93 ASP A N 1
ATOM 746 C CA . ASP A 1 93 ? -3.608 1.558 9.874 1.00 98.12 93 ASP A CA 1
ATOM 747 C C . ASP A 1 93 ? -2.986 1.606 8.483 1.00 98.12 93 ASP A C 1
ATOM 749 O O . ASP A 1 93 ? -3.034 0.628 7.739 1.00 98.12 93 ASP A O 1
ATOM 753 N N . ARG A 1 94 ? -2.338 2.726 8.143 1.00 97.75 94 ARG A N 1
ATOM 754 C CA . ARG A 1 94 ? -1.656 2.902 6.859 1.00 97.75 94 ARG A CA 1
ATOM 755 C C . ARG A 1 94 ? -0.517 1.906 6.687 1.00 97.75 94 ARG A C 1
ATOM 757 O O . ARG A 1 94 ? -0.449 1.275 5.637 1.00 97.75 94 ARG A O 1
ATOM 764 N N . ALA A 1 95 ? 0.328 1.704 7.699 1.00 97.75 95 ALA A N 1
ATOM 765 C CA . ALA A 1 95 ? 1.411 0.721 7.644 1.00 97.75 95 ALA A CA 1
ATOM 766 C C . ALA A 1 95 ? 0.884 -0.700 7.377 1.00 97.75 95 ALA A C 1
ATOM 768 O O . ALA A 1 95 ? 1.429 -1.426 6.542 1.00 97.75 95 ALA A O 1
ATOM 769 N N . ILE A 1 96 ? -0.218 -1.071 8.032 1.00 98.38 96 ILE A N 1
ATOM 770 C CA . ILE A 1 96 ? -0.874 -2.368 7.838 1.00 98.38 96 ILE A CA 1
ATOM 771 C C . ILE A 1 96 ? -1.473 -2.466 6.429 1.00 98.38 96 ILE A C 1
ATOM 773 O O . ILE A 1 96 ? -1.274 -3.457 5.729 1.00 98.38 96 ILE A O 1
ATOM 777 N N . GLU A 1 97 ? -2.170 -1.432 5.966 1.00 98.12 97 GLU A N 1
ATOM 778 C CA . GLU A 1 97 ? -2.740 -1.405 4.619 1.00 98.12 97 GLU A CA 1
ATOM 779 C C . GLU A 1 97 ? -1.673 -1.469 3.522 1.00 98.12 97 GLU A C 1
ATOM 781 O O . GLU A 1 97 ? -1.890 -2.141 2.514 1.00 98.12 97 GLU A O 1
ATOM 786 N N . ILE A 1 98 ? -0.527 -0.804 3.706 1.00 97.81 98 ILE A N 1
ATOM 787 C CA . ILE A 1 98 ? 0.627 -0.887 2.799 1.00 97.81 98 ILE A CA 1
ATOM 788 C C . ILE A 1 98 ? 1.136 -2.328 2.747 1.00 97.81 98 ILE A C 1
ATOM 790 O O . ILE A 1 98 ? 1.319 -2.873 1.658 1.00 97.81 98 ILE A O 1
ATOM 794 N N . PHE A 1 99 ? 1.313 -2.964 3.910 1.00 98.25 99 PHE A N 1
ATOM 795 C CA . PHE A 1 99 ? 1.754 -4.354 3.989 1.00 98.25 99 PHE A CA 1
ATOM 796 C C . PHE A 1 99 ? 0.834 -5.284 3.189 1.00 98.25 99 PHE A C 1
ATOM 798 O O . PHE A 1 99 ? 1.315 -6.022 2.329 1.00 98.25 99 PHE A O 1
ATOM 805 N N . TYR A 1 100 ? -0.481 -5.223 3.413 1.00 98.62 100 TYR A N 1
ATOM 806 C CA . TYR A 1 100 ? -1.424 -6.117 2.736 1.00 98.62 100 TYR A CA 1
ATOM 807 C C . TYR A 1 100 ? -1.609 -5.793 1.249 1.00 98.62 100 TYR A C 1
ATOM 809 O O . TYR A 1 100 ? -1.790 -6.716 0.459 1.00 98.62 100 TYR A O 1
ATOM 817 N N . GLN A 1 101 ? -1.497 -4.531 0.821 1.00 98.12 101 GLN A N 1
ATOM 818 C CA . GLN A 1 101 ? -1.480 -4.203 -0.613 1.00 98.12 101 GLN A CA 1
ATOM 819 C C . GLN A 1 101 ? -0.288 -4.848 -1.338 1.00 98.12 101 GLN A C 1
ATOM 821 O O . GLN A 1 101 ? -0.419 -5.280 -2.484 1.00 98.12 101 GLN A O 1
ATOM 826 N N . ILE A 1 102 ? 0.863 -4.957 -0.669 1.00 98.31 102 ILE A N 1
ATOM 827 C CA . ILE A 1 102 ? 2.066 -5.590 -1.223 1.00 98.31 102 ILE A CA 1
ATOM 828 C C . ILE A 1 102 ? 1.961 -7.114 -1.137 1.00 98.31 102 ILE A C 1
ATOM 830 O O . ILE A 1 102 ? 2.066 -7.795 -2.154 1.00 98.31 102 ILE A O 1
ATOM 834 N N . LYS A 1 103 ? 1.751 -7.655 0.066 1.00 98.31 103 LYS A N 1
ATOM 835 C CA . LYS A 1 103 ? 1.845 -9.095 0.341 1.00 98.31 103 LYS A CA 1
ATOM 836 C C . LYS A 1 103 ? 0.600 -9.880 -0.077 1.00 98.31 103 LYS A C 1
ATOM 838 O O . LYS A 1 103 ? 0.712 -11.061 -0.393 1.00 98.31 103 LYS A O 1
ATOM 843 N N . GLY A 1 104 ? -0.553 -9.219 -0.106 1.00 98.38 104 GLY A N 1
ATOM 844 C CA . GLY A 1 104 ? -1.859 -9.835 -0.311 1.00 98.38 104 GLY A CA 1
ATOM 845 C C . GLY A 1 104 ? -2.485 -10.352 0.983 1.00 98.38 104 GLY A C 1
ATOM 846 O O . GLY A 1 104 ? -1.828 -10.467 2.019 1.00 98.38 104 GLY A O 1
ATOM 847 N N . GLY A 1 105 ? -3.781 -10.648 0.912 1.00 98.44 105 GLY A N 1
ATOM 848 C CA . GLY A 1 105 ? -4.605 -11.108 2.027 1.00 98.44 105 GLY A CA 1
ATOM 849 C C . GLY A 1 105 ? -5.564 -10.043 2.558 1.00 98.44 105 GLY A C 1
ATOM 850 O O . GLY A 1 105 ? -5.666 -8.929 2.036 1.00 98.44 105 GLY A O 1
ATOM 851 N N . ARG A 1 106 ? -6.296 -10.413 3.610 1.00 98.56 106 ARG A N 1
ATOM 852 C CA . ARG A 1 106 ? -7.261 -9.542 4.282 1.00 98.56 106 ARG A CA 1
ATOM 853 C C . ARG A 1 106 ? -6.576 -8.704 5.351 1.00 98.56 106 ARG A C 1
ATOM 855 O O . ARG A 1 106 ? -5.969 -9.258 6.261 1.00 98.56 106 ARG A O 1
ATOM 862 N N . VAL A 1 107 ? -6.741 -7.386 5.268 1.00 98.69 107 VAL A N 1
ATOM 863 C CA . VAL A 1 107 ? -6.228 -6.446 6.268 1.00 98.69 107 VAL A CA 1
ATOM 864 C C . VAL A 1 107 ? -6.739 -6.818 7.657 1.00 98.69 107 VAL A C 1
ATOM 866 O O . VAL A 1 107 ? -7.949 -6.921 7.856 1.00 98.69 107 VAL A O 1
ATOM 869 N N . ASP A 1 108 ? -5.817 -6.974 8.604 1.00 98.75 108 ASP A N 1
ATOM 870 C CA . ASP A 1 108 ? -6.077 -7.135 10.036 1.00 98.75 108 ASP A CA 1
ATOM 871 C C . ASP A 1 108 ? -5.336 -6.023 10.788 1.00 98.75 108 ASP A C 1
ATOM 873 O O . ASP A 1 108 ? -4.110 -6.044 10.887 1.00 98.75 108 ASP A O 1
ATOM 877 N N . TYR A 1 109 ? -6.083 -5.038 11.290 1.00 98.62 109 TYR A N 1
ATOM 878 C CA . TYR A 1 109 ? -5.565 -3.890 12.040 1.00 98.62 109 TYR A CA 1
ATOM 879 C C . TYR A 1 109 ? -5.111 -4.255 13.467 1.00 98.62 109 TYR A C 1
ATOM 881 O O . TYR A 1 109 ? -4.503 -3.437 14.163 1.00 98.62 109 TYR A O 1
ATOM 889 N N . GLY A 1 110 ? -5.390 -5.487 13.908 1.00 98.50 110 GLY A N 1
ATOM 890 C CA . GLY A 1 110 ? -5.115 -5.989 15.248 1.00 98.50 110 GLY A CA 1
ATOM 891 C C . GLY A 1 110 ? -6.295 -5.784 16.197 1.00 98.50 110 GLY A C 1
ATOM 892 O O . GLY A 1 110 ? -6.916 -4.721 16.246 1.00 98.50 110 GLY A O 1
ATOM 893 N N . GLU A 1 111 ? -6.614 -6.816 16.980 1.00 98.62 111 GLU A N 1
ATOM 894 C CA . GLU A 1 111 ? -7.772 -6.814 17.882 1.00 98.62 111 GLU A CA 1
ATOM 895 C C . GLU A 1 111 ? -7.697 -5.722 18.954 1.00 98.62 111 GLU A C 1
ATOM 897 O O . GLU A 1 111 ? -8.665 -4.988 19.151 1.00 98.62 111 GLU A O 1
ATOM 902 N N . GLU A 1 112 ? -6.553 -5.592 19.629 1.00 98.56 112 GLU A N 1
ATOM 903 C CA . GLU A 1 112 ? -6.371 -4.602 20.695 1.00 98.56 112 GLU A CA 1
ATOM 904 C C . GLU A 1 112 ? -6.450 -3.168 20.165 1.00 98.56 112 GLU A C 1
ATOM 906 O O . GLU A 1 112 ? -7.149 -2.337 20.744 1.00 98.56 112 GLU A O 1
ATOM 911 N N . HIS A 1 113 ? -5.786 -2.891 19.037 1.00 98.56 113 HIS A N 1
ATOM 912 C CA . HIS A 1 113 ? -5.806 -1.579 18.389 1.00 98.56 113 HIS A CA 1
ATOM 913 C C . HIS A 1 113 ? -7.240 -1.179 18.018 1.00 98.56 113 HIS A C 1
ATOM 915 O O . HIS A 1 113 ? -7.721 -0.115 18.405 1.00 98.56 113 HIS A O 1
ATOM 921 N N . SER A 1 114 ? -7.957 -2.096 17.372 1.00 98.56 114 SER A N 1
ATOM 922 C CA . SER A 1 114 ? -9.325 -1.871 16.902 1.00 98.56 114 SER A CA 1
ATOM 923 C C . SER A 1 114 ? -10.306 -1.631 18.050 1.00 98.56 114 SER A C 1
ATOM 925 O O . SER A 1 114 ? -11.129 -0.719 17.981 1.00 98.56 114 SER A O 1
ATOM 927 N N . LYS A 1 115 ? -10.187 -2.390 19.151 1.00 98.62 115 LYS A N 1
ATOM 928 C CA . LYS A 1 115 ? -10.980 -2.160 20.372 1.00 98.62 115 LYS A CA 1
ATOM 929 C C . LYS A 1 115 ? -10.656 -0.814 21.017 1.00 98.62 115 LYS A C 1
ATOM 931 O O . LYS A 1 115 ? -11.568 -0.120 21.453 1.00 98.62 115 LYS A O 1
ATOM 936 N N . LYS A 1 116 ? -9.373 -0.444 21.078 1.00 98.62 116 LYS A N 1
ATOM 937 C CA . LYS A 1 116 ? -8.910 0.798 21.709 1.00 98.62 116 LYS A CA 1
ATOM 938 C C . LYS A 1 116 ? -9.383 2.048 20.964 1.00 98.62 116 LYS A C 1
ATOM 940 O O . LYS A 1 116 ? -9.776 3.011 21.615 1.00 98.62 116 LYS A O 1
ATOM 945 N N . TYR A 1 117 ? -9.325 2.042 19.633 1.00 98.19 117 TYR A N 1
ATOM 946 C CA . TYR A 1 117 ? -9.652 3.207 18.799 1.00 98.19 117 TYR A CA 1
ATOM 947 C C . TYR A 1 117 ? -11.053 3.149 18.173 1.00 98.19 117 TYR A C 1
ATOM 949 O O . TYR A 1 117 ? -11.460 4.091 17.499 1.00 98.19 117 TYR A O 1
ATOM 957 N N . GLY A 1 118 ? -11.817 2.085 18.438 1.00 98.12 118 GLY A N 1
ATOM 958 C CA . GLY A 1 118 ? -13.237 2.006 18.100 1.00 98.12 118 GLY A CA 1
ATOM 959 C C . GLY A 1 118 ? -13.517 1.838 16.607 1.00 98.12 118 GLY A C 1
ATOM 960 O O . GLY A 1 118 ? -14.458 2.440 16.095 1.00 98.12 118 GLY A O 1
ATOM 961 N N . HIS A 1 119 ? -12.729 1.022 15.905 1.00 98.38 119 HIS A N 1
ATOM 962 C CA . HIS A 1 119 ? -12.972 0.683 14.498 1.00 98.38 119 HIS A CA 1
ATOM 963 C C . HIS A 1 119 ? -12.929 -0.830 14.255 1.00 98.38 119 HIS A C 1
ATOM 965 O O . HIS A 1 119 ? -12.668 -1.628 15.154 1.00 98.38 119 HIS A O 1
ATOM 971 N N . SER A 1 120 ? -13.247 -1.246 13.027 1.00 98.38 120 SER A N 1
ATOM 972 C CA . SER A 1 120 ? -13.242 -2.661 12.647 1.00 98.38 120 SER A CA 1
ATOM 973 C C . SER A 1 120 ? -11.828 -3.236 12.658 1.00 98.38 120 SER A C 1
ATOM 975 O O . SER A 1 120 ? -10.905 -2.597 12.160 1.00 98.38 120 SER A O 1
ATOM 977 N N . ARG A 1 121 ? -11.688 -4.477 13.147 1.00 98.50 121 ARG A N 1
ATOM 978 C CA . ARG A 1 121 ? -10.431 -5.241 13.084 1.00 98.50 121 ARG A CA 1
ATOM 979 C C . ARG A 1 121 ? -10.021 -5.596 11.668 1.00 98.50 121 ARG A C 1
ATOM 981 O O . ARG A 1 121 ? -8.844 -5.531 11.345 1.00 98.50 121 ARG A O 1
ATOM 988 N N . TYR A 1 122 ? -10.980 -5.971 10.832 1.00 98.75 122 TYR A N 1
ATOM 989 C CA . TYR A 1 122 ? -10.691 -6.405 9.475 1.00 98.75 122 TYR A CA 1
ATOM 990 C C . TYR A 1 122 ? -11.067 -5.334 8.459 1.00 98.75 122 TYR A C 1
ATOM 992 O O . TYR A 1 122 ? -12.164 -4.778 8.522 1.00 98.75 122 TYR A O 1
ATOM 1000 N N . GLY A 1 123 ? -10.162 -5.084 7.517 1.00 98.00 123 GLY A N 1
ATOM 1001 C CA . GLY A 1 123 ? -10.343 -4.146 6.414 1.00 98.00 123 GLY A CA 1
ATOM 1002 C C . GLY A 1 123 ? -10.560 -4.840 5.068 1.00 98.00 123 GLY A C 1
ATOM 1003 O O . GLY A 1 123 ? -11.147 -5.923 4.985 1.00 98.00 123 GLY A O 1
ATOM 1004 N N . ARG A 1 124 ? -10.075 -4.178 4.009 1.00 97.94 124 ARG A N 1
ATOM 1005 C CA . ARG A 1 124 ? -10.105 -4.647 2.614 1.00 97.94 124 ARG A CA 1
ATOM 1006 C C . ARG A 1 124 ? -9.266 -5.916 2.426 1.00 97.94 124 ARG A C 1
ATOM 1008 O O . ARG A 1 124 ? -8.331 -6.171 3.181 1.00 97.94 124 ARG A O 1
ATOM 1015 N N . GLU A 1 125 ? -9.589 -6.685 1.396 1.00 98.31 125 GLU A N 1
ATOM 1016 C CA . GLU A 1 125 ? -8.786 -7.820 0.941 1.00 9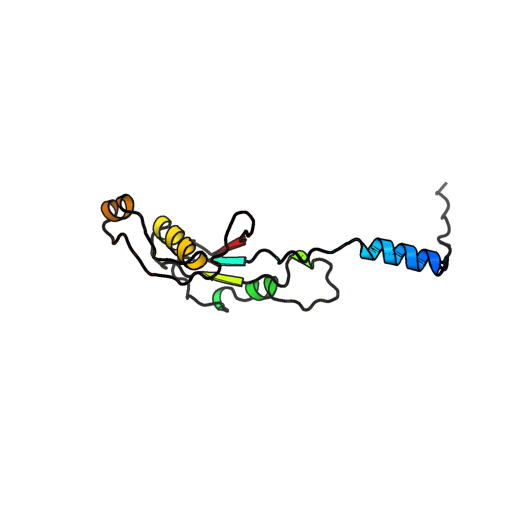8.31 125 GLU A CA 1
ATOM 1017 C C . GLU A 1 125 ? -8.053 -7.448 -0.346 1.00 98.31 125 GLU A C 1
ATOM 1019 O O . GLU A 1 125 ? -8.633 -6.823 -1.237 1.00 98.31 125 GLU A O 1
ATOM 1024 N N . TYR A 1 126 ? -6.768 -7.792 -0.420 1.00 98.25 126 TYR A N 1
ATOM 1025 C CA . TYR A 1 126 ? -5.902 -7.448 -1.540 1.00 98.25 126 TYR A CA 1
ATOM 1026 C C . TYR A 1 126 ? -5.305 -8.702 -2.186 1.00 98.25 126 TYR A C 1
ATOM 1028 O O . TYR A 1 126 ? -4.929 -9.635 -1.476 1.00 98.25 126 TYR A O 1
ATOM 1036 N N . PRO A 1 127 ? -5.134 -8.718 -3.520 1.00 97.88 127 PRO A N 1
ATOM 1037 C CA . PRO A 1 127 ? -4.486 -9.830 -4.218 1.00 97.88 127 PRO A CA 1
ATOM 1038 C C . PRO A 1 127 ? -2.971 -9.905 -3.954 1.00 97.88 127 PRO A C 1
ATOM 1040 O O . PRO A 1 127 ? -2.379 -10.966 -4.117 1.00 97.88 127 PRO A O 1
ATOM 1043 N N . GLY A 1 128 ? -2.358 -8.793 -3.526 1.00 97.81 128 GLY A N 1
ATOM 1044 C CA . GLY A 1 128 ? -0.915 -8.655 -3.337 1.00 97.81 128 GLY A CA 1
ATOM 1045 C C . GLY A 1 128 ? -0.196 -8.277 -4.630 1.00 97.81 128 GLY A C 1
ATOM 1046 O O . GLY A 1 128 ? -0.193 -9.026 -5.601 1.00 97.81 128 GLY A O 1
ATOM 1047 N N . LEU A 1 129 ? 0.417 -7.094 -4.650 1.00 97.44 129 LEU A N 1
ATOM 1048 C CA . LEU A 1 129 ? 1.162 -6.583 -5.808 1.00 97.44 129 LEU A CA 1
ATOM 1049 C C . LEU A 1 129 ? 2.578 -7.170 -5.925 1.00 97.44 129 LEU A C 1
ATOM 1051 O O . LEU A 1 129 ? 3.172 -7.133 -7.002 1.00 97.44 129 LEU A O 1
ATOM 1055 N N . TYR A 1 130 ? 3.123 -7.690 -4.822 1.00 97.62 130 TYR A N 1
ATOM 1056 C CA . TYR A 1 130 ? 4.407 -8.393 -4.773 1.00 97.62 130 TYR A CA 1
ATOM 1057 C C . TYR A 1 130 ? 4.409 -9.449 -3.643 1.00 97.62 130 TYR A C 1
ATOM 1059 O O . TYR A 1 130 ? 5.086 -9.277 -2.619 1.00 97.62 130 TYR A O 1
ATOM 1067 N N . PRO A 1 131 ? 3.622 -10.541 -3.774 1.00 97.94 131 PRO A N 1
ATOM 1068 C CA . PRO A 1 131 ? 3.471 -11.563 -2.731 1.00 97.94 131 PRO A CA 1
ATOM 1069 C C . PRO A 1 131 ? 4.779 -12.265 -2.352 1.00 97.94 131 PRO A C 1
ATOM 1071 O O . PRO A 1 131 ? 4.912 -12.809 -1.256 1.00 97.94 131 PRO A O 1
ATOM 1074 N N . GLU A 1 132 ? 5.778 -12.242 -3.228 1.00 96.94 132 GLU A N 1
ATOM 1075 C CA . GLU A 1 132 ? 7.099 -12.818 -3.014 1.00 96.94 132 GLU A CA 1
ATOM 1076 C C . GLU A 1 132 ? 8.021 -11.966 -2.122 1.00 96.94 132 GLU A C 1
ATOM 1078 O O . GLU A 1 132 ? 9.133 -12.409 -1.836 1.00 96.94 132 GLU A O 1
ATOM 1083 N N . TRP A 1 133 ? 7.569 -10.795 -1.638 1.00 97.44 133 TRP A N 1
ATOM 1084 C CA . TRP A 1 133 ? 8.341 -9.929 -0.735 1.00 97.44 133 TRP A CA 1
ATOM 1085 C C . TRP A 1 133 ? 8.918 -10.712 0.453 1.00 97.44 133 TRP A C 1
ATOM 1087 O O . TRP A 1 133 ? 8.184 -11.375 1.198 1.00 97.44 133 TRP A O 1
ATOM 1097 N N . SER A 1 134 ? 10.237 -10.634 0.624 1.00 96.56 134 SER A N 1
ATOM 1098 C CA . SER A 1 134 ? 10.990 -11.320 1.675 1.00 96.56 134 SER A CA 1
ATOM 1099 C C . SER A 1 134 ? 12.351 -10.643 1.893 1.00 96.56 134 SER A C 1
ATOM 1101 O O . SER A 1 134 ? 12.714 -9.713 1.174 1.00 96.56 134 SER A O 1
ATOM 1103 N N . ALA A 1 135 ? 13.148 -11.133 2.847 1.00 94.62 135 ALA A N 1
ATOM 1104 C CA . ALA A 1 135 ? 14.523 -10.660 3.035 1.00 94.62 135 ALA A CA 1
ATOM 1105 C C . ALA A 1 135 ? 15.425 -10.914 1.808 1.00 94.62 135 ALA A C 1
ATOM 1107 O O . ALA A 1 135 ? 16.348 -10.143 1.565 1.00 94.62 135 ALA A O 1
ATOM 1108 N N . SER A 1 136 ? 15.149 -11.962 1.019 1.00 95.00 136 SER A N 1
ATOM 1109 C CA . SER A 1 136 ? 15.872 -12.264 -0.226 1.00 95.00 136 SER A CA 1
ATOM 1110 C C . SER A 1 136 ? 15.299 -11.552 -1.455 1.00 95.00 136 SER A C 1
ATOM 1112 O O . SER A 1 136 ? 15.961 -11.497 -2.486 1.00 95.00 136 SER A O 1
ATOM 1114 N N . LYS A 1 137 ? 14.089 -10.990 -1.350 1.00 94.81 137 LYS A N 1
ATOM 1115 C CA . LYS A 1 137 ? 13.423 -10.190 -2.387 1.00 94.81 137 LYS A CA 1
ATOM 1116 C C . LYS A 1 137 ? 12.979 -8.846 -1.799 1.00 94.81 137 LYS A C 1
ATOM 1118 O O . LYS A 1 137 ? 11.787 -8.674 -1.522 1.00 94.81 137 LYS A O 1
ATOM 1123 N N . PRO A 1 138 ? 13.928 -7.930 -1.525 1.00 96.19 138 PRO A N 1
ATOM 1124 C CA . PRO A 1 138 ? 13.641 -6.668 -0.854 1.00 96.19 138 PRO A CA 1
ATOM 1125 C C . PRO A 1 138 ? 12.854 -5.701 -1.750 1.00 96.19 138 PRO A C 1
ATOM 1127 O O . PRO A 1 138 ? 12.666 -5.930 -2.942 1.00 96.19 138 PRO A O 1
ATOM 1130 N N . LEU A 1 139 ? 12.415 -4.588 -1.162 1.00 97.00 139 LEU A N 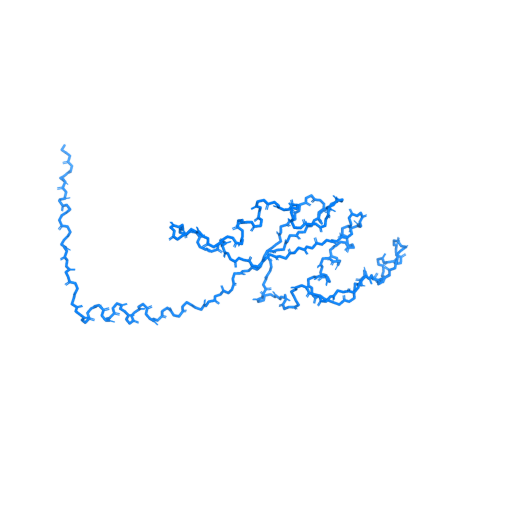1
ATOM 1131 C CA . LEU A 1 139 ? 11.724 -3.488 -1.836 1.00 97.00 139 LEU A CA 1
ATOM 1132 C C . LEU A 1 139 ? 12.342 -2.161 -1.380 1.00 97.00 139 LEU A C 1
ATOM 1134 O O . LEU A 1 139 ? 12.679 -2.016 -0.205 1.00 97.00 139 LEU A O 1
ATOM 1138 N N . HIS A 1 140 ? 12.484 -1.185 -2.281 1.00 95.50 140 HIS A N 1
ATOM 1139 C CA . HIS A 1 140 ? 12.850 0.186 -1.898 1.00 95.50 140 HIS A CA 1
ATOM 1140 C C . HIS A 1 140 ? 11.600 1.060 -1.885 1.00 95.50 140 HIS A C 1
ATOM 1142 O O . HIS A 1 140 ? 10.914 1.163 -2.897 1.00 95.50 140 HIS A O 1
ATOM 1148 N N . PHE A 1 141 ? 11.326 1.719 -0.764 1.00 95.56 141 PHE A N 1
ATOM 1149 C CA . PHE A 1 141 ? 10.142 2.556 -0.600 1.00 95.56 141 PHE A CA 1
ATOM 1150 C C . PHE A 1 141 ? 10.462 4.023 -0.885 1.00 95.56 141 PHE A C 1
ATOM 1152 O O . PHE A 1 141 ? 11.438 4.564 -0.367 1.00 95.56 141 PHE A O 1
ATOM 1159 N N . LEU A 1 142 ? 9.612 4.669 -1.680 1.00 93.56 142 LEU A N 1
ATOM 1160 C CA . LEU A 1 142 ? 9.579 6.110 -1.867 1.00 93.56 142 LEU A CA 1
ATOM 1161 C C . LEU A 1 142 ? 8.235 6.631 -1.361 1.00 93.56 142 LEU A C 1
ATOM 1163 O O . LEU A 1 142 ? 7.192 6.437 -1.984 1.00 93.56 142 LEU A O 1
ATOM 1167 N N . GLY A 1 143 ? 8.275 7.275 -0.202 1.00 92.50 143 GLY A N 1
ATOM 1168 C CA . GLY A 1 143 ? 7.113 7.885 0.420 1.00 92.50 143 GLY A CA 1
ATOM 1169 C C . GLY A 1 143 ? 7.073 9.393 0.176 1.00 92.50 143 GLY A C 1
ATOM 1170 O O . GLY A 1 143 ? 8.112 10.051 0.214 1.00 92.50 143 GLY A O 1
ATOM 1171 N N . HIS A 1 144 ? 5.883 9.948 -0.051 1.00 89.19 144 HIS A N 1
ATOM 1172 C CA . HIS A 1 144 ? 5.679 11.393 -0.152 1.00 89.19 144 HIS A CA 1
ATOM 1173 C C . HIS A 1 144 ? 4.728 11.887 0.944 1.00 89.19 144 HIS A C 1
ATOM 1175 O O . HIS A 1 144 ? 3.616 11.381 1.068 1.00 89.19 144 HIS A O 1
ATOM 1181 N N . SER A 1 145 ? 5.129 12.930 1.682 1.00 90.56 145 SER A N 1
ATOM 1182 C CA . SER A 1 145 ? 4.343 13.533 2.772 1.00 90.56 145 SER A CA 1
ATOM 1183 C C . SER A 1 145 ? 4.084 12.556 3.938 1.00 90.56 145 SER A C 1
ATOM 1185 O O . SER A 1 145 ? 5.024 11.933 4.427 1.00 90.56 145 SER A O 1
ATOM 1187 N N . LEU A 1 146 ? 2.844 12.468 4.433 1.00 87.00 146 LEU A N 1
ATOM 1188 C CA . LEU A 1 146 ? 2.442 11.599 5.540 1.00 87.00 146 LEU A CA 1
ATOM 1189 C C . LEU A 1 146 ? 2.206 10.175 5.046 1.00 87.00 146 LEU A C 1
ATOM 1191 O O . LEU A 1 146 ? 1.108 9.862 4.588 1.00 87.00 146 LEU A O 1
ATOM 1195 N N . VAL A 1 147 ? 3.238 9.345 5.145 1.00 80.25 147 VAL A N 1
ATOM 1196 C CA . VAL A 1 147 ? 3.255 7.972 4.634 1.00 80.25 147 VAL A CA 1
ATOM 1197 C C . VAL A 1 147 ? 2.924 6.995 5.740 1.00 80.25 147 VAL A C 1
ATOM 1199 O O . VAL A 1 147 ? 3.638 7.004 6.762 1.00 80.25 147 VAL A O 1
#

pLDDT: mean 79.83, std 19.96, range [38.34, 98.75]

Organism: Rhizophagus irregularis (strain DAOM 181602 / DAOM 197198 / MUCL 43194) (NCBI:txid747089)

Secondary structure (DSSP, 8-state):
-PPP------------HHHHHHHHHHHTS------PPPPEEEE--TT----GGGGTHHHHHHH----TT-S-GGGSSPPEEEE---TTS-HHHHHHHHHHHHH-EEEE--HHHHHHHTS-SEEEEE--S-TT-BTTB--EEEE-S--

InterPro domains:
  IPR029058 Alpha/Beta hydrolase fold [G3DSA:3.40.50.1820] (35-146)
  IPR029058 Alpha/Beta hydrolase fold [SSF53474] (37-146)
  IPR056304 Lipase-like, C-terminal domain [PF24708] (38-146)